Protein AF-A0A8F7CF68-F1 (afdb_monomer_lite)

Structure (mmCIF, N/CA/C/O backbone):
data_AF-A0A8F7CF68-F1
#
_entry.id   AF-A0A8F7CF68-F1
#
loop_
_atom_site.group_PDB
_atom_site.id
_atom_site.type_symbol
_atom_site.label_atom_id
_atom_site.label_alt_id
_atom_site.label_comp_id
_atom_site.label_asym_id
_atom_site.label_entity_id
_atom_site.label_seq_id
_atom_site.pdbx_PDB_ins_code
_atom_site.Cartn_x
_atom_site.Cartn_y
_atom_site.Cartn_z
_atom_site.occupancy
_atom_site.B_iso_or_equiv
_atom_site.auth_seq_id
_atom_site.auth_comp_id
_atom_site.auth_asym_id
_atom_site.auth_atom_id
_atom_site.pdbx_PDB_model_num
ATOM 1 N N . MET A 1 1 ? -4.658 30.872 -14.949 1.00 60.03 1 MET A N 1
ATOM 2 C CA . MET A 1 1 ? -5.254 29.622 -14.426 1.00 60.03 1 MET A CA 1
ATOM 3 C C . MET A 1 1 ? -5.190 28.489 -15.454 1.00 60.03 1 MET A C 1
ATOM 5 O O . MET A 1 1 ? -4.806 27.396 -15.074 1.00 60.03 1 MET A O 1
ATOM 9 N N . SER A 1 2 ? -5.418 28.751 -16.749 1.00 79.00 2 SER A N 1
ATOM 10 C CA . SER A 1 2 ? -5.252 27.768 -17.841 1.00 79.00 2 SER A CA 1
ATOM 11 C C . SER A 1 2 ? -3.840 27.176 -17.964 1.00 79.00 2 SER A C 1
ATOM 13 O O . SER A 1 2 ? -3.704 25.964 -18.048 1.00 79.00 2 SER A O 1
ATOM 15 N N . LYS A 1 3 ? -2.785 28.001 -17.869 1.00 86.38 3 LYS A N 1
ATOM 16 C CA . LYS A 1 3 ? -1.391 27.527 -17.992 1.00 86.38 3 LYS A CA 1
ATOM 17 C C . LYS A 1 3 ? -0.988 26.482 -16.946 1.00 86.38 3 LYS A C 1
ATOM 19 O O . LYS A 1 3 ? -0.226 25.579 -17.255 1.00 86.38 3 LYS A O 1
ATOM 24 N N . LEU A 1 4 ? -1.487 26.594 -15.712 1.00 87.44 4 LEU A N 1
ATOM 25 C CA . LEU A 1 4 ? -1.175 25.619 -14.658 1.00 87.44 4 LEU A CA 1
ATOM 26 C C . LEU A 1 4 ? -1.874 24.280 -14.910 1.00 87.44 4 LEU A C 1
ATOM 28 O O . LEU A 1 4 ? -1.277 23.229 -14.703 1.00 87.44 4 LEU A O 1
ATOM 32 N N . ILE A 1 5 ? -3.119 24.325 -15.388 1.00 90.19 5 ILE A N 1
ATOM 33 C CA . ILE A 1 5 ? -3.896 23.127 -15.724 1.00 90.19 5 ILE A CA 1
ATOM 34 C C . ILE A 1 5 ? -3.253 22.400 -16.907 1.00 90.19 5 ILE A C 1
ATOM 36 O O . ILE A 1 5 ? -3.092 21.184 -16.870 1.00 90.19 5 ILE A O 1
ATOM 40 N N . GLU A 1 6 ? -2.825 23.143 -17.923 1.00 90.06 6 GLU A N 1
ATOM 41 C CA . GLU A 1 6 ? -2.145 22.600 -19.099 1.00 90.06 6 GLU A CA 1
ATOM 42 C C . GLU A 1 6 ? -0.799 21.958 -18.733 1.00 90.06 6 GLU A C 1
ATOM 44 O O . GLU A 1 6 ? -0.550 20.808 -19.086 1.00 90.06 6 GLU A O 1
ATOM 49 N N . VAL A 1 7 ? 0.026 22.640 -17.929 1.00 92.06 7 VAL A N 1
ATOM 50 C CA . VAL A 1 7 ? 1.300 22.087 -17.433 1.00 92.06 7 VAL A CA 1
ATOM 51 C C . VAL A 1 7 ? 1.078 20.827 -16.592 1.00 92.06 7 VAL A C 1
ATOM 53 O O . VAL A 1 7 ? 1.797 19.841 -16.764 1.00 92.06 7 VAL A O 1
ATOM 56 N N . SER A 1 8 ? 0.069 20.819 -15.716 1.00 90.69 8 SER A N 1
ATOM 57 C CA . SER A 1 8 ? -0.249 19.646 -14.894 1.00 90.69 8 SER A CA 1
ATOM 58 C C . SER A 1 8 ? -0.741 18.471 -15.738 1.00 90.69 8 SER A C 1
ATOM 60 O O . SER A 1 8 ? -0.367 17.335 -15.463 1.00 90.69 8 SER A O 1
ATOM 62 N N . THR A 1 9 ? -1.557 18.733 -16.760 1.00 91.31 9 THR A N 1
ATOM 63 C CA . THR A 1 9 ? -2.101 17.694 -17.646 1.00 91.31 9 THR A CA 1
ATOM 64 C C . THR A 1 9 ? -1.002 17.095 -18.517 1.00 91.31 9 THR A C 1
ATOM 66 O O . THR A 1 9 ? -0.890 15.876 -18.609 1.00 91.31 9 THR A O 1
ATOM 69 N N . ASN A 1 10 ? -0.129 17.932 -19.082 1.00 91.56 10 ASN A N 1
ATOM 70 C CA . ASN A 1 10 ? 1.001 17.462 -19.882 1.00 91.56 10 ASN A CA 1
ATOM 71 C C . ASN A 1 10 ? 1.983 16.642 -19.042 1.00 91.56 10 ASN A C 1
ATOM 73 O O . ASN A 1 10 ? 2.406 15.575 -19.470 1.00 91.56 10 ASN A O 1
ATOM 77 N N . THR A 1 11 ? 2.289 17.087 -17.820 1.00 90.81 11 THR A N 1
ATOM 78 C CA . THR A 1 11 ? 3.148 16.318 -16.906 1.00 90.81 11 THR A CA 1
ATOM 79 C C . THR A 1 11 ? 2.520 14.970 -16.545 1.00 90.81 11 THR A C 1
ATOM 81 O O . THR A 1 11 ? 3.211 13.955 -16.527 1.00 90.81 11 THR A O 1
ATOM 84 N N . TYR A 1 12 ? 1.209 14.942 -16.288 1.00 90.06 12 TYR A N 1
ATOM 85 C CA . TYR A 1 12 ? 0.493 13.703 -15.990 1.00 90.06 12 TYR A CA 1
ATOM 86 C C . TYR A 1 12 ? 0.556 12.719 -17.162 1.00 90.06 12 TYR A C 1
ATOM 88 O O . TYR A 1 12 ? 0.948 11.571 -16.971 1.00 90.06 12 TYR A O 1
ATOM 96 N N . ASN A 1 13 ? 0.235 13.180 -18.372 1.00 91.06 13 ASN A N 1
ATOM 97 C CA . ASN A 1 13 ? 0.260 12.339 -19.567 1.00 91.06 13 ASN A CA 1
ATOM 98 C C . ASN A 1 13 ? 1.669 11.825 -19.873 1.00 91.06 13 ASN A C 1
ATOM 100 O O . ASN A 1 13 ? 1.841 10.650 -20.185 1.00 91.06 13 ASN A O 1
ATOM 104 N N . HIS A 1 14 ? 2.686 12.667 -19.702 1.00 91.62 14 HIS A N 1
ATOM 105 C CA . HIS A 1 14 ? 4.069 12.265 -19.920 1.00 91.62 14 HIS A CA 1
ATOM 106 C C . HIS A 1 14 ? 4.491 11.117 -18.986 1.00 91.62 14 HIS A C 1
ATOM 108 O O . HIS A 1 14 ? 5.043 10.113 -19.426 1.00 91.62 14 HIS A O 1
ATOM 114 N N . VAL A 1 15 ? 4.176 11.218 -17.692 1.00 89.88 15 VAL A N 1
ATOM 115 C CA . VAL A 1 15 ? 4.587 10.2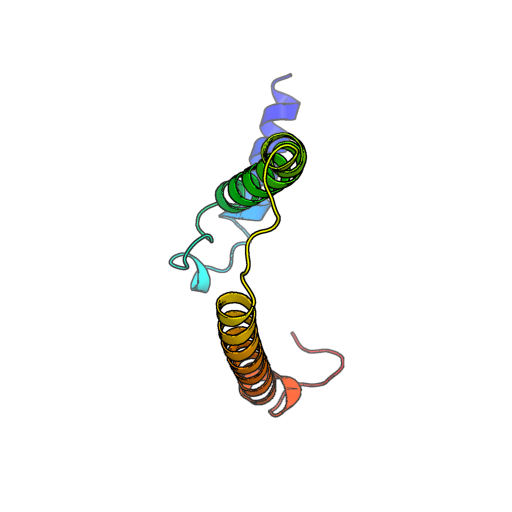10 -16.701 1.00 89.88 15 VAL A CA 1
ATOM 116 C C . VAL A 1 15 ? 3.742 8.938 -16.773 1.00 89.88 15 VAL A C 1
ATOM 118 O O . VAL A 1 15 ? 4.286 7.843 -16.671 1.00 89.88 15 VAL A O 1
ATOM 121 N N . PHE A 1 16 ? 2.424 9.066 -16.933 1.00 87.69 16 PHE A N 1
ATOM 122 C CA . PHE A 1 16 ? 1.488 7.946 -16.778 1.00 87.69 16 PHE A CA 1
ATOM 123 C C . PHE A 1 16 ? 0.936 7.384 -18.088 1.00 87.69 16 PHE A C 1
ATOM 125 O O . PHE A 1 16 ? 0.209 6.398 -18.042 1.00 87.69 16 PHE A O 1
ATOM 132 N N . HIS A 1 17 ? 1.263 7.971 -19.238 1.00 86.06 17 HIS A N 1
ATOM 133 C CA . HIS A 1 17 ? 0.858 7.437 -20.540 1.00 86.06 17 HIS A CA 1
ATOM 134 C C . HIS A 1 17 ? 2.028 7.290 -21.519 1.00 86.06 17 HIS A C 1
ATOM 136 O O . HIS A 1 17 ? 2.049 6.317 -22.264 1.00 86.06 17 HIS A O 1
ATOM 142 N N . GLU A 1 18 ? 3.014 8.195 -21.515 1.00 89.44 18 GLU A N 1
ATOM 143 C CA . GLU A 1 18 ? 4.150 8.115 -22.454 1.00 89.44 18 GLU A CA 1
ATOM 144 C C . GLU A 1 18 ? 5.312 7.249 -21.940 1.00 89.44 18 GLU A C 1
ATOM 146 O O . GLU A 1 18 ? 5.953 6.557 -22.726 1.00 89.44 18 GLU A O 1
ATOM 151 N N . LEU A 1 19 ? 5.587 7.264 -20.631 1.00 90.00 19 LEU A N 1
ATOM 152 C CA . LEU A 1 19 ? 6.697 6.525 -20.004 1.00 90.00 19 LEU A CA 1
ATOM 153 C C . LEU A 1 19 ? 6.315 5.121 -19.489 1.00 90.00 19 LEU A C 1
ATOM 155 O O . LEU A 1 19 ? 7.114 4.477 -18.807 1.00 90.00 19 LEU A O 1
ATOM 159 N N . VAL A 1 20 ? 5.101 4.646 -19.773 1.00 88.94 20 VAL A N 1
ATOM 160 C CA . VAL A 1 20 ? 4.586 3.374 -19.243 1.00 88.94 20 VAL A CA 1
ATOM 161 C C . VAL A 1 20 ? 5.182 2.167 -19.967 1.00 88.94 20 VAL A C 1
ATOM 163 O O . VAL A 1 20 ? 5.349 2.160 -21.185 1.00 88.94 20 VAL A O 1
ATOM 166 N N . ASP A 1 21 ? 5.467 1.103 -19.211 1.00 90.50 21 ASP A N 1
ATOM 167 C CA . ASP A 1 21 ? 5.805 -0.199 -19.783 1.00 90.50 21 ASP A CA 1
ATOM 168 C C . ASP A 1 21 ? 4.536 -0.952 -20.213 1.00 90.50 21 ASP A C 1
ATOM 170 O O . ASP A 1 21 ? 3.840 -1.561 -19.390 1.00 90.50 21 ASP A O 1
ATOM 174 N N . HIS A 1 22 ? 4.298 -0.979 -21.527 1.00 89.69 22 HIS A N 1
ATOM 175 C CA . HIS A 1 22 ? 3.143 -1.625 -22.159 1.00 89.69 22 HIS A CA 1
ATOM 176 C C . HIS A 1 22 ? 2.977 -3.119 -21.839 1.00 89.69 22 HIS A C 1
ATOM 178 O O . HIS A 1 22 ? 1.910 -3.700 -22.044 1.00 89.69 22 HIS A O 1
ATOM 184 N N . ARG A 1 23 ? 4.013 -3.783 -21.310 1.00 92.06 23 ARG A N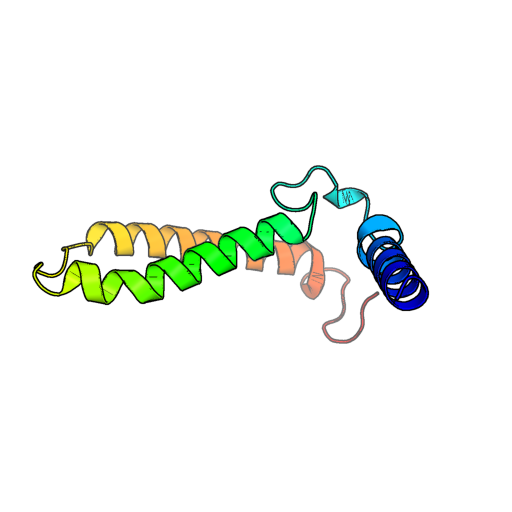 1
ATOM 185 C CA . ARG A 1 23 ? 3.922 -5.184 -20.863 1.00 92.06 23 ARG A CA 1
ATOM 186 C C . ARG A 1 23 ? 2.984 -5.364 -19.665 1.00 92.06 23 ARG A C 1
ATOM 188 O O . ARG A 1 23 ? 2.528 -6.484 -19.422 1.00 92.06 23 ARG A O 1
ATOM 195 N N . THR A 1 24 ? 2.706 -4.287 -18.931 1.00 90.44 24 THR A N 1
ATOM 196 C CA . THR A 1 24 ? 1.888 -4.298 -17.709 1.00 90.44 24 THR A CA 1
ATOM 197 C C . THR A 1 24 ? 0.480 -3.728 -17.887 1.00 90.44 24 THR A C 1
ATOM 199 O O . THR A 1 24 ? -0.305 -3.793 -16.946 1.00 90.44 24 THR A O 1
ATOM 202 N N . ASP A 1 25 ? 0.116 -3.271 -19.090 1.00 86.81 25 ASP A N 1
ATOM 203 C CA . ASP A 1 25 ? -1.147 -2.555 -19.344 1.00 86.81 25 ASP A CA 1
ATOM 204 C C . ASP A 1 25 ? -2.402 -3.369 -18.996 1.00 86.81 25 ASP A C 1
ATOM 206 O O . ASP A 1 25 ? -3.413 -2.811 -18.604 1.00 86.81 25 ASP A O 1
ATOM 210 N N . ASN A 1 26 ? -2.349 -4.701 -19.103 1.00 89.44 26 ASN A N 1
ATOM 211 C CA . ASN A 1 26 ? -3.492 -5.572 -18.798 1.00 89.44 26 ASN A CA 1
ATOM 212 C C . ASN A 1 26 ? -3.486 -6.103 -17.353 1.00 89.44 26 ASN A C 1
ATOM 214 O O . ASN A 1 26 ? -4.215 -7.046 -17.031 1.00 89.44 26 ASN A O 1
ATOM 218 N N . TRP A 1 27 ? -2.598 -5.598 -16.494 1.00 91.50 27 TRP A N 1
ATOM 219 C CA . TRP A 1 27 ? -2.484 -6.080 -15.122 1.00 91.50 27 TRP A CA 1
ATOM 220 C C . TRP A 1 27 ? -3.539 -5.445 -14.223 1.00 91.50 27 TRP A C 1
ATOM 222 O O . TRP A 1 27 ? -3.861 -4.262 -14.307 1.00 91.50 27 TRP A O 1
ATOM 232 N N . PHE A 1 28 ? -4.049 -6.245 -13.291 1.00 91.12 28 PHE A N 1
ATOM 233 C CA . PHE A 1 28 ? -5.013 -5.781 -12.304 1.00 91.12 28 PHE A CA 1
ATOM 234 C C . PHE A 1 28 ? -4.442 -4.601 -11.493 1.00 91.12 28 PHE A C 1
ATOM 236 O O . PHE A 1 28 ? -3.362 -4.717 -10.917 1.00 91.12 28 PHE A O 1
ATOM 243 N N . LEU A 1 29 ? -5.197 -3.496 -11.427 1.00 90.31 29 LEU A N 1
ATOM 244 C CA . LEU A 1 29 ? -4.852 -2.225 -10.759 1.00 90.31 29 LEU A CA 1
ATOM 245 C C . LEU A 1 29 ? -3.753 -1.374 -11.426 1.00 90.31 29 LEU A C 1
ATOM 247 O O . LEU A 1 29 ? -3.334 -0.390 -10.816 1.00 90.31 29 LEU A O 1
ATOM 251 N N . MET A 1 30 ? -3.319 -1.694 -12.651 1.00 89.12 30 MET A N 1
ATOM 252 C CA . MET A 1 30 ? -2.297 -0.909 -13.366 1.00 89.12 30 MET A CA 1
ATOM 253 C C . MET A 1 30 ? -2.851 0.092 -14.392 1.00 89.12 30 MET A C 1
ATOM 255 O O . MET A 1 30 ? -2.096 0.950 -14.833 1.00 89.12 30 MET A O 1
ATOM 259 N N . ASP A 1 31 ? -4.156 0.073 -14.697 1.00 85.25 31 ASP A N 1
ATOM 260 C CA . ASP A 1 31 ? -4.764 0.973 -15.696 1.00 85.25 31 ASP A CA 1
ATOM 261 C C . ASP A 1 31 ? -4.580 2.466 -15.380 1.00 85.25 31 ASP A C 1
ATOM 263 O O . ASP A 1 31 ? -4.294 3.272 -16.261 1.00 85.25 31 ASP A O 1
ATOM 267 N N . THR A 1 32 ? -4.798 2.868 -14.120 1.00 87.44 32 THR A N 1
ATOM 268 C CA . THR A 1 32 ? -4.627 4.264 -13.695 1.00 87.44 32 THR A CA 1
ATOM 269 C C . THR A 1 32 ? -4.075 4.359 -12.272 1.00 87.44 32 THR A C 1
ATOM 271 O O . THR A 1 32 ? -4.463 3.575 -11.397 1.00 87.44 32 THR A O 1
ATOM 274 N N . PRO A 1 33 ? -3.239 5.373 -11.974 1.00 87.88 33 PRO A N 1
ATOM 275 C CA . PRO A 1 33 ? -2.703 5.581 -10.627 1.00 87.88 33 PRO A CA 1
ATOM 276 C C . PRO A 1 33 ? -3.799 5.923 -9.603 1.00 87.88 33 PRO A C 1
ATOM 278 O O . PRO A 1 33 ? -3.641 5.678 -8.405 1.00 87.88 33 PRO A O 1
ATOM 281 N N . TRP A 1 34 ? -4.930 6.465 -10.065 1.00 91.12 34 TRP A N 1
ATOM 282 C CA . TRP A 1 34 ? -6.043 6.874 -9.212 1.00 91.12 34 TRP A CA 1
ATOM 283 C C . TRP A 1 34 ? -6.702 5.703 -8.492 1.00 91.12 34 TRP A C 1
ATOM 285 O O . TRP A 1 34 ? -7.079 5.854 -7.330 1.00 91.12 34 TRP A O 1
ATOM 295 N N . THR A 1 35 ? -6.779 4.530 -9.124 1.00 91.88 35 THR A N 1
ATOM 296 C CA . THR A 1 35 ? -7.353 3.332 -8.501 1.00 91.88 35 THR A CA 1
ATOM 297 C C . THR A 1 35 ? -6.620 2.983 -7.202 1.00 91.88 35 THR A C 1
ATOM 299 O O . THR A 1 35 ? -7.247 2.805 -6.157 1.00 91.88 35 THR A O 1
ATOM 302 N N . SER A 1 36 ? -5.287 2.984 -7.229 1.00 92.19 36 SER A N 1
ATOM 303 C CA . SER A 1 36 ? -4.450 2.720 -6.053 1.00 92.19 36 SER A CA 1
ATOM 304 C C . SER A 1 36 ? -4.611 3.794 -4.973 1.00 92.19 36 SER A C 1
ATOM 306 O O . SER A 1 36 ? -4.746 3.470 -3.792 1.00 92.19 36 SER A O 1
ATOM 308 N N . VAL A 1 37 ? -4.669 5.072 -5.366 1.00 94.75 37 VAL A N 1
ATOM 309 C CA . VAL A 1 37 ? -4.884 6.191 -4.432 1.00 94.75 37 VAL A CA 1
ATOM 310 C C . VAL A 1 37 ? -6.221 6.054 -3.702 1.00 94.75 37 VAL A C 1
ATOM 312 O O . VAL A 1 37 ? -6.272 6.222 -2.484 1.00 94.75 37 VAL A O 1
ATOM 315 N N . VAL A 1 38 ? -7.293 5.704 -4.417 1.00 96.31 38 VAL A N 1
ATOM 316 C CA . VAL A 1 38 ? -8.628 5.519 -3.829 1.00 96.31 38 VAL A CA 1
ATOM 317 C C . VAL A 1 38 ? -8.640 4.360 -2.834 1.00 96.31 38 VAL A C 1
ATOM 319 O O . VAL A 1 38 ? -9.177 4.515 -1.737 1.00 96.31 38 VAL A O 1
ATOM 322 N N . ILE A 1 39 ? -8.012 3.227 -3.166 1.00 96.69 39 ILE A N 1
ATOM 323 C CA . ILE A 1 39 ? -7.929 2.066 -2.266 1.00 96.69 39 ILE A CA 1
ATOM 324 C C . ILE A 1 39 ? -7.206 2.438 -0.965 1.00 96.69 39 ILE A C 1
ATOM 326 O O . ILE A 1 39 ? -7.697 2.139 0.126 1.00 96.69 39 ILE A O 1
ATOM 330 N N . VAL A 1 40 ? -6.070 3.135 -1.060 1.00 96.94 40 VAL A N 1
ATOM 331 C CA . VAL A 1 40 ? -5.309 3.572 0.120 1.00 96.94 40 VAL A CA 1
ATOM 332 C C . VAL A 1 40 ? -6.098 4.597 0.934 1.00 96.94 40 VAL A C 1
ATOM 334 O O . VAL A 1 40 ? -6.175 4.480 2.158 1.00 96.94 40 VAL A O 1
ATOM 337 N N . ALA A 1 41 ? -6.733 5.573 0.283 1.00 97.69 41 ALA A N 1
ATOM 338 C CA . ALA A 1 41 ? -7.563 6.566 0.961 1.00 97.69 41 ALA A CA 1
ATOM 339 C C . ALA A 1 41 ? -8.727 5.908 1.720 1.00 97.69 41 ALA A C 1
ATOM 341 O O . ALA A 1 41 ? -8.984 6.248 2.878 1.00 97.69 41 ALA A O 1
ATOM 342 N N . PHE A 1 42 ? -9.385 4.924 1.103 1.00 97.94 42 PHE A N 1
ATOM 343 C CA . PHE A 1 42 ? -10.441 4.140 1.736 1.00 97.94 42 PHE A CA 1
ATOM 344 C C . PHE A 1 42 ? -9.923 3.344 2.942 1.00 97.94 42 PHE A C 1
ATOM 346 O O . PHE A 1 42 ? -10.533 3.391 4.011 1.00 97.94 42 PHE A O 1
ATOM 353 N N . TYR A 1 43 ? -8.773 2.672 2.811 1.00 97.50 43 TYR A N 1
ATOM 354 C CA . TYR A 1 43 ? -8.135 1.955 3.918 1.00 97.50 43 TYR A CA 1
ATOM 355 C C . TYR A 1 43 ? -7.839 2.885 5.104 1.00 97.50 43 TYR A C 1
ATOM 357 O O . TYR A 1 43 ? -8.212 2.585 6.240 1.00 97.50 43 TYR A O 1
ATOM 365 N N . LEU A 1 44 ? -7.233 4.048 4.850 1.00 97.88 44 LEU A N 1
ATOM 366 C CA . LEU A 1 44 ? -6.911 5.026 5.893 1.00 97.88 44 LEU A CA 1
ATOM 367 C C . LEU A 1 44 ? -8.167 5.584 6.570 1.00 97.88 44 LEU A C 1
ATOM 369 O O . LEU A 1 44 ? -8.199 5.738 7.793 1.00 97.88 44 LEU A O 1
ATOM 373 N N . TYR A 1 45 ? -9.216 5.857 5.791 1.00 97.56 45 TYR A N 1
ATOM 374 C CA . TYR A 1 45 ? -10.509 6.265 6.328 1.00 97.56 45 TYR A CA 1
ATOM 375 C C . TYR A 1 45 ? -11.091 5.188 7.252 1.00 97.56 45 TYR A C 1
ATOM 377 O O . TYR A 1 45 ? -11.473 5.489 8.386 1.00 97.56 45 TYR A O 1
ATOM 385 N N . PHE A 1 46 ? -11.094 3.928 6.810 1.00 97.25 46 PHE A N 1
ATOM 386 C CA . PHE A 1 46 ? -11.590 2.808 7.602 1.00 97.25 46 PHE A CA 1
ATOM 387 C C . PHE A 1 46 ? -10.813 2.649 8.914 1.00 97.25 46 PHE A C 1
ATOM 389 O O . PHE A 1 46 ? -11.429 2.589 9.975 1.00 97.25 46 PHE A O 1
ATOM 396 N N . VAL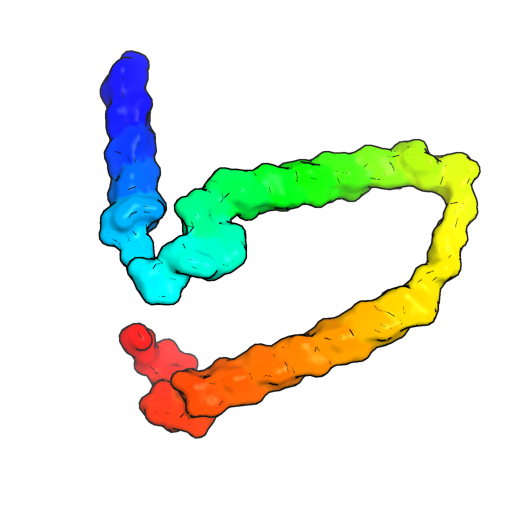 A 1 47 ? -9.477 2.668 8.875 1.00 96.69 47 VAL A N 1
ATOM 397 C CA . VAL A 1 47 ? -8.627 2.561 10.076 1.00 96.69 47 VAL A CA 1
ATOM 398 C C . VAL A 1 47 ? -8.875 3.712 11.053 1.00 96.69 47 VAL A C 1
ATOM 400 O O . VAL A 1 47 ? -8.841 3.507 12.263 1.00 96.69 47 VAL A O 1
ATOM 403 N N . LYS A 1 48 ? -9.182 4.917 10.560 1.00 96.44 48 LYS A N 1
ATOM 404 C CA . LYS A 1 48 ? -9.520 6.062 11.416 1.00 96.44 48 LYS A CA 1
ATOM 405 C C . LYS A 1 48 ? -10.886 5.911 12.093 1.00 96.44 48 LYS A C 1
ATOM 407 O O . LYS A 1 48 ? -11.049 6.318 13.243 1.00 96.44 48 LYS A O 1
ATOM 412 N N . VAL A 1 49 ? -11.874 5.353 11.396 1.00 96.81 49 VAL A N 1
ATOM 413 C CA . VAL A 1 49 ? -13.251 5.201 11.903 1.00 96.81 49 VAL A CA 1
ATOM 414 C C . VAL A 1 49 ? -13.415 3.941 12.761 1.00 96.81 49 VAL A C 1
ATOM 416 O O . VAL A 1 49 ? -14.184 3.945 13.726 1.00 96.81 49 VAL A O 1
ATOM 419 N N . ALA A 1 50 ? -12.669 2.877 12.464 1.00 94.44 50 ALA A N 1
ATOM 420 C CA . ALA A 1 50 ? -12.800 1.573 13.106 1.00 94.44 50 ALA A CA 1
ATOM 421 C C . ALA A 1 50 ? -12.679 1.606 14.646 1.00 94.44 50 ALA A C 1
ATOM 423 O O . ALA A 1 50 ? -13.544 1.017 15.294 1.00 94.44 50 ALA A O 1
ATOM 424 N N . PRO A 1 51 ? -11.733 2.334 15.281 1.00 94.38 51 PRO A N 1
ATOM 425 C CA . PRO A 1 51 ? -11.654 2.416 16.742 1.00 94.38 51 PRO A CA 1
ATOM 426 C C . PRO A 1 51 ? -12.909 3.016 17.380 1.00 94.38 51 PRO A C 1
ATOM 428 O O . PRO A 1 51 ? -13.346 2.573 18.440 1.00 94.38 51 PRO A O 1
ATOM 431 N N . ARG A 1 52 ? -13.533 4.005 16.721 1.00 95.00 52 ARG A N 1
ATOM 432 C CA . ARG 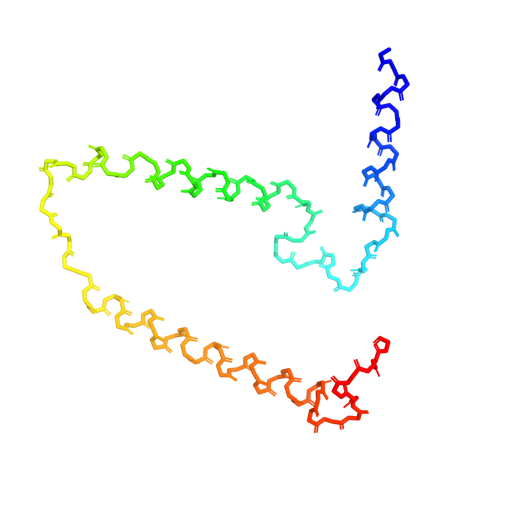A 1 52 ? -14.783 4.603 17.204 1.00 95.00 52 ARG A CA 1
ATOM 433 C C . ARG A 1 52 ? -15.939 3.610 17.120 1.00 95.00 52 ARG A C 1
ATOM 435 O O . ARG A 1 52 ? -16.766 3.584 18.023 1.00 95.00 52 ARG A O 1
ATOM 442 N N . TYR A 1 53 ? -15.971 2.798 16.067 1.00 93.06 53 TYR A N 1
ATOM 443 C CA . TYR A 1 53 ? -16.959 1.737 15.884 1.00 93.06 53 TYR A CA 1
ATOM 444 C C . TYR A 1 53 ? -16.763 0.554 16.853 1.00 93.06 53 TYR A C 1
ATOM 446 O O . TYR A 1 53 ? -17.736 -0.059 17.288 1.00 93.06 53 TYR A O 1
ATOM 454 N N . MET A 1 54 ? -15.515 0.237 17.211 1.00 94.81 54 MET A N 1
ATOM 455 C CA . MET A 1 54 ? -15.168 -0.871 18.111 1.00 94.81 54 MET A CA 1
ATOM 456 C C . MET A 1 54 ? -15.247 -0.512 19.600 1.00 94.81 54 MET A C 1
ATOM 458 O O . MET A 1 54 ? -15.132 -1.408 20.428 1.00 94.81 54 MET A O 1
ATOM 462 N N . LYS A 1 55 ? -15.466 0.762 19.957 1.00 94.81 55 LYS A N 1
ATOM 463 C CA . LYS A 1 55 ? -15.422 1.241 21.349 1.00 94.81 55 LYS A CA 1
ATOM 464 C C . LYS A 1 55 ? -16.310 0.437 22.308 1.00 94.81 55 LYS A C 1
ATOM 466 O O . LYS A 1 55 ? -15.888 0.146 23.420 1.00 94.81 55 LYS A O 1
ATOM 471 N N . ASP A 1 56 ? -17.513 0.082 21.870 1.00 95.00 56 ASP A N 1
ATOM 472 C CA . ASP A 1 56 ? -18.518 -0.601 22.694 1.00 95.00 56 ASP A CA 1
ATOM 473 C C . ASP A 1 56 ? -18.629 -2.104 22.360 1.00 95.00 56 ASP A C 1
ATOM 475 O O . ASP A 1 56 ? -19.630 -2.749 22.671 1.00 95.00 56 ASP A O 1
ATOM 479 N N . LYS A 1 57 ? -17.623 -2.674 21.678 1.00 93.62 57 LYS A N 1
ATOM 480 C CA . LYS A 1 57 ? -17.602 -4.077 21.239 1.00 93.62 57 LYS A CA 1
ATOM 481 C C . LYS A 1 57 ? -16.381 -4.806 21.813 1.00 93.62 57 LYS A C 1
ATOM 483 O O . LYS A 1 57 ? -15.290 -4.240 21.824 1.00 93.62 57 LYS A O 1
ATOM 488 N N . PRO A 1 58 ? -16.523 -6.068 22.255 1.00 91.94 58 PRO A N 1
ATOM 489 C CA . PRO A 1 58 ? -15.374 -6.877 22.644 1.00 91.94 58 PRO A CA 1
ATOM 490 C C . PRO A 1 58 ? -14.487 -7.183 21.430 1.00 91.94 58 PRO A C 1
ATOM 492 O O . PRO A 1 58 ? -14.960 -7.221 20.291 1.00 91.94 58 PRO A O 1
ATOM 495 N N . ALA A 1 59 ? -13.199 -7.427 21.679 1.00 92.00 59 ALA A N 1
ATOM 496 C CA . ALA A 1 59 ? -12.264 -7.832 20.636 1.00 92.00 59 ALA A CA 1
ATOM 497 C C . ALA A 1 59 ? -12.709 -9.152 19.983 1.00 92.00 59 ALA A C 1
ATOM 499 O O . ALA A 1 59 ? -13.102 -10.101 20.665 1.00 92.00 59 ALA A O 1
ATOM 500 N N . TYR A 1 60 ? -12.634 -9.215 18.655 1.00 92.88 60 TYR A N 1
ATOM 501 C CA . TYR A 1 60 ? -12.939 -10.432 17.909 1.00 92.88 60 TYR A CA 1
ATOM 502 C C . TYR A 1 60 ? -11.819 -11.462 18.088 1.00 92.88 60 TYR A C 1
ATOM 504 O O . TYR A 1 60 ? -10.643 -11.120 17.969 1.00 92.88 60 TYR A O 1
ATOM 512 N N . ASN A 1 61 ? -12.170 -12.732 18.314 1.00 94.25 61 ASN A N 1
ATOM 513 C CA . ASN A 1 61 ? -11.190 -13.814 18.238 1.00 94.25 61 ASN A CA 1
ATOM 514 C C . ASN A 1 61 ? -10.935 -14.149 16.760 1.00 94.25 61 ASN A C 1
ATOM 516 O O . ASN A 1 61 ? -11.786 -14.733 16.087 1.00 94.25 61 ASN A O 1
ATOM 520 N N . LEU A 1 62 ? -9.771 -13.738 16.258 1.00 95.19 62 LEU A N 1
ATOM 521 C CA . LEU A 1 62 ? -9.348 -13.931 14.869 1.00 95.19 62 LEU A CA 1
ATOM 522 C C . LEU A 1 62 ? -8.128 -14.855 14.763 1.00 95.19 62 LEU A C 1
ATOM 524 O O . LEU A 1 62 ? -7.512 -14.925 13.703 1.00 95.19 62 LEU A O 1
ATOM 528 N N . ASP A 1 63 ? -7.785 -15.588 15.825 1.00 95.44 63 ASP A N 1
ATOM 529 C CA . ASP A 1 63 ? -6.511 -16.312 15.944 1.00 95.44 63 ASP A CA 1
ATOM 530 C C . ASP A 1 63 ? -6.289 -17.287 14.780 1.00 95.44 63 ASP A C 1
ATOM 532 O O . ASP A 1 63 ? -5.231 -17.310 14.149 1.00 95.44 63 ASP A O 1
ATOM 536 N N . LYS A 1 64 ? -7.330 -18.050 14.424 1.00 96.00 64 LYS A N 1
ATOM 537 C CA . LYS A 1 64 ? -7.284 -18.995 13.298 1.00 96.00 64 LYS A CA 1
ATOM 538 C C . LYS A 1 64 ? -7.150 -18.287 11.949 1.00 96.00 64 LYS A C 1
ATOM 540 O O . LYS A 1 64 ? -6.411 -18.755 11.089 1.00 96.00 64 LYS A O 1
ATOM 545 N N . ILE A 1 65 ? -7.846 -17.164 11.768 1.00 97.19 65 ILE A N 1
ATOM 546 C CA . ILE A 1 65 ? -7.819 -16.389 10.520 1.00 97.19 65 ILE A CA 1
ATOM 547 C C . ILE A 1 65 ? -6.430 -15.778 10.325 1.00 97.19 65 ILE A C 1
ATOM 549 O O . ILE A 1 65 ? -5.856 -15.897 9.246 1.00 97.19 65 ILE A O 1
ATOM 553 N N . ILE A 1 66 ? -5.860 -15.198 11.384 1.00 97.19 66 ILE A N 1
ATOM 554 C CA . ILE A 1 66 ? -4.509 -14.629 11.379 1.00 97.19 66 ILE A CA 1
ATOM 555 C C . ILE A 1 66 ? -3.468 -15.723 11.117 1.00 97.19 66 ILE A C 1
ATOM 557 O O . ILE A 1 66 ? -2.540 -15.510 10.340 1.00 97.19 66 ILE A O 1
ATOM 561 N N . CYS A 1 67 ? -3.631 -16.912 11.704 1.00 97.69 67 CYS A N 1
ATOM 562 C CA . CYS A 1 67 ? -2.743 -18.045 11.452 1.00 97.69 67 CYS A CA 1
ATOM 563 C C . CYS A 1 67 ? -2.727 -18.449 9.965 1.00 97.69 67 CYS A C 1
ATOM 565 O O . CYS A 1 67 ? -1.655 -18.542 9.366 1.00 97.69 67 CYS A O 1
ATOM 567 N N . VAL A 1 68 ? -3.903 -18.619 9.348 1.00 98.06 68 VAL A N 1
ATOM 568 C CA . VAL A 1 68 ? -4.023 -18.952 7.915 1.00 98.06 68 VAL A CA 1
ATOM 569 C C . VAL A 1 68 ? -3.455 -17.837 7.036 1.00 98.06 68 VAL A C 1
ATOM 571 O O . VAL A 1 68 ? -2.714 -18.114 6.093 1.00 98.06 68 VAL A O 1
ATOM 574 N N . TYR A 1 69 ? -3.756 -16.580 7.367 1.00 97.62 69 TYR A N 1
ATOM 575 C CA . TYR A 1 69 ? -3.228 -15.414 6.665 1.00 97.62 69 TYR A CA 1
ATOM 576 C C . TYR A 1 69 ? -1.693 -15.387 6.688 1.00 97.62 69 TYR A C 1
ATOM 578 O O . TYR A 1 69 ? -1.063 -15.264 5.639 1.00 97.62 69 TYR A O 1
ATOM 586 N N . ASN A 1 70 ? -1.080 -15.591 7.857 1.00 97.88 70 ASN A N 1
ATOM 587 C CA . ASN A 1 70 ? 0.375 -15.608 7.996 1.00 97.88 70 ASN A CA 1
ATOM 588 C C . ASN A 1 70 ? 1.017 -16.768 7.227 1.00 97.88 70 ASN A C 1
ATOM 590 O O . ASN A 1 70 ? 2.070 -16.587 6.619 1.00 97.88 70 ASN A O 1
ATOM 594 N N . LEU A 1 71 ? 0.385 -17.945 7.205 1.00 98.12 71 LEU A N 1
ATOM 595 C CA . LEU A 1 71 ? 0.871 -19.079 6.419 1.00 98.12 71 LEU A CA 1
ATOM 596 C C . LEU A 1 71 ? 0.864 -18.765 4.915 1.00 98.12 71 LEU A C 1
ATOM 598 O O . LEU A 1 71 ? 1.859 -19.004 4.228 1.00 98.12 71 LEU A O 1
ATOM 602 N N . PHE A 1 72 ? -0.221 -18.168 4.414 1.00 98.12 72 PHE A N 1
ATOM 603 C CA . PHE A 1 72 ? -0.296 -17.710 3.028 1.00 98.12 72 PHE A CA 1
ATOM 604 C C . PHE A 1 72 ? 0.735 -16.613 2.726 1.00 98.12 72 PHE A C 1
ATOM 606 O O . PHE A 1 72 ? 1.368 -16.633 1.667 1.00 98.12 72 PHE A O 1
ATOM 613 N N . GLN A 1 73 ? 0.948 -15.684 3.662 1.00 97.94 73 GLN A N 1
ATOM 614 C CA . GLN A 1 73 ? 1.939 -14.620 3.526 1.00 97.94 73 GLN A CA 1
ATOM 615 C C . GLN A 1 73 ? 3.358 -15.190 3.432 1.00 97.94 73 GLN A C 1
ATOM 617 O O . GLN A 1 73 ? 4.090 -14.821 2.518 1.00 97.94 73 GLN A O 1
ATOM 622 N N . ILE A 1 74 ? 3.730 -16.137 4.300 1.00 98.31 74 ILE A N 1
ATOM 623 C CA . ILE A 1 74 ? 5.042 -16.803 4.255 1.00 98.31 7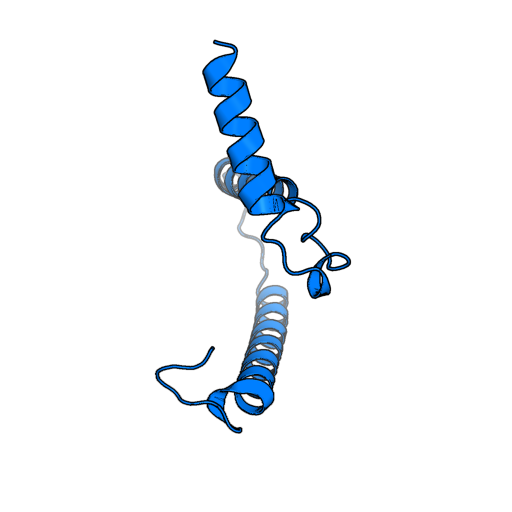4 ILE A CA 1
ATOM 624 C C . ILE A 1 74 ? 5.235 -17.523 2.915 1.00 98.31 74 ILE A C 1
ATOM 626 O O . ILE A 1 74 ? 6.276 -17.357 2.279 1.00 98.31 74 ILE A O 1
ATOM 630 N N . ALA A 1 75 ? 4.232 -18.276 2.453 1.00 98.12 75 ALA A N 1
ATOM 631 C CA . ALA A 1 75 ? 4.297 -18.969 1.167 1.00 98.12 75 ALA A CA 1
ATOM 632 C C . ALA A 1 75 ? 4.460 -17.991 -0.011 1.00 98.12 75 ALA A C 1
ATOM 634 O O . ALA A 1 75 ? 5.293 -18.209 -0.892 1.00 98.12 75 ALA A O 1
ATOM 635 N N . SER A 1 76 ? 3.712 -16.886 -0.001 1.00 97.69 76 SER A N 1
ATOM 636 C CA . SER A 1 76 ? 3.775 -15.847 -1.035 1.00 97.69 76 SER A CA 1
ATOM 637 C C . SER A 1 76 ? 5.125 -15.130 -1.043 1.00 97.69 76 SER A C 1
ATOM 639 O O . SER A 1 76 ? 5.732 -14.967 -2.100 1.00 97.69 76 SER A O 1
ATOM 641 N N . SER A 1 77 ? 5.643 -14.753 0.129 1.00 97.62 77 SER A N 1
ATOM 642 C CA . SER A 1 77 ? 6.970 -14.145 0.258 1.00 97.62 77 SER A CA 1
ATOM 643 C C . SER A 1 77 ? 8.070 -15.097 -0.205 1.00 97.62 77 SER A C 1
ATOM 645 O O . SER A 1 77 ? 8.937 -14.686 -0.973 1.00 97.62 77 SER A O 1
ATOM 647 N N . ALA A 1 78 ? 8.013 -16.375 0.181 1.00 97.69 78 ALA A N 1
ATOM 648 C CA . ALA A 1 78 ? 8.961 -17.382 -0.288 1.00 97.69 78 ALA A CA 1
ATOM 649 C C . ALA A 1 78 ? 8.916 -17.528 -1.818 1.00 97.69 78 ALA A C 1
ATOM 651 O O . ALA A 1 78 ? 9.958 -17.546 -2.471 1.00 97.69 78 ALA A O 1
ATOM 652 N N . TYR A 1 79 ? 7.718 -17.562 -2.406 1.00 96.81 79 TYR A N 1
ATOM 653 C CA . TYR A 1 79 ? 7.543 -17.620 -3.855 1.00 96.81 79 TYR A CA 1
ATOM 654 C C . TYR A 1 79 ? 8.154 -16.410 -4.573 1.00 96.81 79 TYR A C 1
ATOM 656 O O . TYR A 1 79 ? 8.886 -16.589 -5.551 1.00 96.81 79 TYR A O 1
ATOM 664 N N . ILE A 1 80 ? 7.898 -15.192 -4.081 1.00 96.06 80 ILE A N 1
ATOM 665 C CA . ILE A 1 80 ? 8.467 -13.960 -4.646 1.00 96.06 80 ILE A CA 1
ATOM 666 C C . ILE A 1 80 ? 9.992 -13.987 -4.546 1.00 96.06 80 ILE A C 1
ATOM 668 O O . ILE A 1 80 ? 10.657 -13.718 -5.541 1.00 96.06 80 ILE A O 1
ATOM 672 N N . VAL A 1 81 ? 10.553 -14.373 -3.396 1.00 94.81 81 VAL A N 1
ATOM 673 C CA . VAL A 1 81 ? 12.009 -14.460 -3.201 1.00 94.81 81 VAL A CA 1
ATOM 674 C C . VAL A 1 81 ? 12.635 -15.475 -4.156 1.00 94.81 81 VAL A C 1
ATOM 676 O O . VAL A 1 81 ? 13.622 -15.161 -4.812 1.00 94.81 81 VAL A O 1
ATOM 679 N N . ILE A 1 82 ? 12.046 -16.664 -4.311 1.00 94.44 82 ILE A N 1
ATOM 680 C CA . ILE A 1 82 ? 12.558 -17.690 -5.234 1.00 94.44 82 ILE A CA 1
ATOM 681 C C . ILE A 1 82 ? 12.500 -17.200 -6.687 1.00 94.44 82 ILE A C 1
ATOM 683 O O . ILE A 1 82 ? 13.450 -17.399 -7.445 1.00 94.44 82 ILE A O 1
ATOM 687 N N . ARG A 1 83 ? 11.400 -16.551 -7.092 1.00 93.06 83 ARG A N 1
ATOM 688 C CA . ARG A 1 83 ? 11.245 -15.964 -8.434 1.00 93.06 83 ARG A CA 1
ATOM 689 C C . ARG A 1 83 ? 12.269 -14.855 -8.668 1.00 93.06 83 ARG A C 1
ATOM 691 O O . ARG A 1 83 ? 12.972 -14.898 -9.672 1.00 93.06 83 ARG A O 1
ATOM 698 N N . ALA A 1 84 ? 12.377 -13.907 -7.743 1.00 90.69 84 ALA A N 1
ATOM 699 C CA . ALA A 1 84 ? 13.317 -12.794 -7.818 1.00 90.69 84 ALA A CA 1
ATOM 700 C C . ALA A 1 84 ? 14.768 -13.285 -7.859 1.00 90.69 84 ALA A C 1
ATOM 702 O O . ALA A 1 84 ? 15.564 -12.786 -8.645 1.00 90.69 84 ALA A O 1
ATOM 703 N N . PHE A 1 85 ? 15.101 -14.316 -7.082 1.00 90.50 85 PHE A N 1
ATOM 704 C CA . PHE A 1 85 ? 16.419 -14.933 -7.131 1.00 90.50 85 PHE A CA 1
ATOM 705 C C . PHE A 1 85 ? 16.654 -15.625 -8.479 1.00 90.50 85 PHE A C 1
ATOM 707 O O . PHE A 1 85 ? 17.644 -15.360 -9.142 1.00 90.50 85 PHE A O 1
ATOM 714 N N . ARG A 1 86 ? 15.726 -16.457 -8.958 1.00 89.25 86 ARG A N 1
ATOM 715 C CA . ARG A 1 86 ? 15.910 -17.199 -10.216 1.00 89.25 86 ARG A CA 1
ATOM 716 C C . ARG A 1 86 ? 15.977 -16.306 -11.461 1.00 89.25 86 ARG A C 1
ATOM 718 O O . ARG A 1 86 ? 16.723 -16.630 -12.382 1.00 89.25 86 ARG A O 1
ATOM 725 N N . TYR A 1 87 ? 15.167 -15.250 -11.518 1.00 86.31 87 TYR A N 1
ATOM 726 C CA . TYR A 1 87 ? 15.074 -14.358 -12.682 1.00 86.31 87 TYR A CA 1
ATOM 727 C C . TYR A 1 87 ? 15.930 -13.092 -12.558 1.00 86.31 87 TYR A C 1
ATOM 729 O O . TYR A 1 87 ? 16.169 -12.446 -13.570 1.00 86.31 87 TYR A O 1
ATOM 737 N N . GLY A 1 88 ? 16.404 -12.765 -11.356 1.00 85.50 88 GLY A N 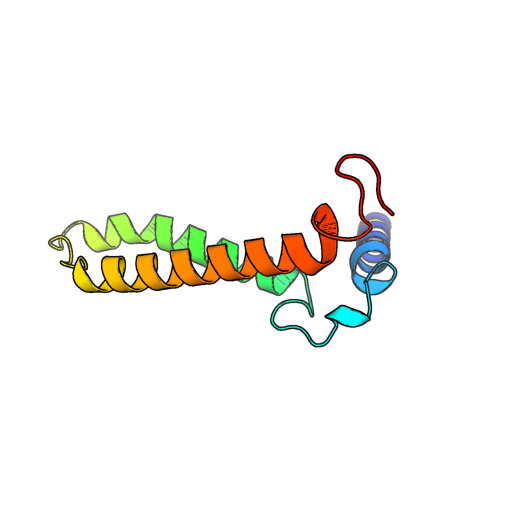1
ATOM 738 C CA . GLY A 1 88 ? 17.350 -11.687 -11.086 1.00 85.50 88 GLY A CA 1
ATOM 739 C C . GLY A 1 88 ? 18.675 -12.246 -10.566 1.00 85.50 88 GLY A C 1
ATOM 740 O O . GLY A 1 88 ? 19.389 -12.957 -11.275 1.00 85.50 88 GLY A O 1
ATOM 741 N N . TRP A 1 89 ? 18.992 -11.934 -9.310 1.00 79.81 89 TRP A N 1
ATOM 742 C CA . TRP A 1 89 ? 20.323 -12.048 -8.685 1.00 79.81 89 TRP A CA 1
ATOM 743 C C . TRP A 1 89 ? 20.944 -13.445 -8.551 1.00 79.81 89 TRP A C 1
ATOM 745 O O . TRP A 1 89 ? 22.133 -13.563 -8.279 1.00 79.81 89 TRP A O 1
ATOM 755 N N . GLY A 1 90 ? 20.166 -14.510 -8.701 1.00 74.19 90 GLY A N 1
ATOM 756 C CA . GLY A 1 90 ? 20.649 -15.895 -8.734 1.00 74.19 90 GLY A CA 1
ATOM 757 C C . GLY A 1 90 ? 20.999 -16.386 -10.142 1.00 74.19 90 GLY A C 1
ATOM 758 O O . GLY A 1 90 ? 21.355 -17.552 -10.307 1.00 74.19 90 GLY A O 1
ATOM 759 N N . GLY A 1 91 ? 20.851 -15.527 -11.154 1.00 74.94 91 GLY A N 1
ATOM 760 C CA . GLY A 1 91 ? 21.165 -15.792 -12.554 1.00 74.94 91 GLY A CA 1
ATOM 761 C C . GLY A 1 91 ? 22.351 -14.967 -13.059 1.00 74.94 91 GLY A C 1
ATOM 762 O O . GLY A 1 91 ? 23.448 -15.030 -12.518 1.00 74.94 91 GLY A O 1
ATOM 763 N N . LYS A 1 92 ? 22.137 -14.224 -14.151 1.00 75.69 92 LYS A N 1
ATOM 764 C CA . LYS A 1 92 ? 23.174 -13.437 -14.851 1.00 75.69 92 LYS A CA 1
ATOM 765 C C . LYS A 1 92 ? 23.356 -12.013 -14.308 1.00 75.69 92 LYS A C 1
ATOM 767 O O . LYS A 1 92 ? 24.206 -11.288 -14.808 1.00 75.69 92 LYS A O 1
ATOM 772 N N . TYR A 1 93 ? 22.539 -11.641 -13.333 1.00 81.38 93 TYR A N 1
ATOM 773 C CA . TYR A 1 93 ? 22.370 -10.281 -12.847 1.00 81.38 93 TYR A CA 1
ATOM 774 C C . TYR A 1 93 ? 23.330 -9.959 -11.700 1.00 81.38 93 TYR A C 1
ATOM 776 O O . TYR A 1 93 ? 23.523 -10.784 -10.803 1.00 81.38 93 TYR A O 1
ATOM 784 N N . SER A 1 94 ? 23.909 -8.757 -11.698 1.00 83.31 94 SER A N 1
ATOM 785 C CA . SER A 1 94 ? 24.781 -8.303 -10.604 1.00 83.31 94 SER A CA 1
ATOM 786 C C . SER A 1 94 ? 23.978 -7.809 -9.391 1.00 83.31 94 SER A C 1
ATOM 788 O O . SER A 1 94 ? 22.858 -7.324 -9.515 1.00 83.31 94 SER A O 1
ATOM 790 N N . LEU A 1 95 ? 24.563 -7.882 -8.189 1.00 80.75 95 LEU A N 1
ATOM 791 C CA . LEU A 1 95 ? 23.976 -7.315 -6.959 1.00 80.75 95 LEU A CA 1
ATOM 792 C C . LEU A 1 95 ? 24.068 -5.782 -6.886 1.00 80.75 95 LEU A C 1
ATOM 794 O O . LEU A 1 95 ? 23.509 -5.195 -5.964 1.00 80.75 95 LEU A O 1
ATOM 798 N N . ILE A 1 96 ? 24.789 -5.144 -7.814 1.00 82.94 96 ILE A N 1
ATOM 799 C CA . ILE A 1 96 ? 25.071 -3.703 -7.778 1.00 82.94 96 ILE A CA 1
ATOM 800 C C . ILE A 1 96 ? 24.338 -2.970 -8.903 1.00 82.94 96 ILE A C 1
ATOM 802 O O . ILE A 1 96 ? 23.302 -2.364 -8.652 1.00 82.94 96 ILE A O 1
ATOM 806 N N . CYS A 1 97 ? 24.876 -3.006 -10.126 1.00 81.44 97 CYS A N 1
ATOM 807 C CA . CYS A 1 97 ? 24.295 -2.312 -11.270 1.00 81.44 97 CYS A CA 1
ATOM 808 C C . CYS A 1 97 ? 23.824 -3.320 -12.302 1.00 81.44 97 CYS A C 1
ATOM 810 O O . CYS A 1 97 ? 24.627 -4.091 -12.829 1.00 81.44 97 CYS A O 1
ATOM 812 N N . GLU A 1 98 ? 22.542 -3.222 -12.614 1.00 81.19 98 GLU A N 1
ATOM 813 C CA . GLU A 1 98 ? 21.917 -3.842 -13.762 1.00 81.19 98 GLU A CA 1
ATOM 814 C C . GLU A 1 98 ? 20.994 -2.812 -14.438 1.00 81.19 98 GLU A C 1
ATOM 816 O O . GLU A 1 98 ? 20.399 -2.007 -13.713 1.00 81.19 98 GLU A O 1
ATOM 821 N N . PRO A 1 99 ? 20.898 -2.791 -15.782 1.00 70.19 99 PRO A N 1
ATOM 822 C CA . PRO A 1 99 ? 19.833 -2.084 -16.497 1.00 70.19 99 PRO A CA 1
ATOM 823 C C . PRO A 1 99 ? 18.408 -2.535 -16.137 1.00 70.19 99 PRO A C 1
ATOM 825 O O . PRO A 1 99 ? 18.183 -3.746 -15.902 1.00 70.19 99 PRO A O 1
#

InterPro domains:
  IPR002076 ELO family [PF01151] (28-86)
  IPR002076 ELO family [PTHR11157] (15-98)

Radius of gyration: 21.22 Å; chains: 1; bounding box: 44×49×45 Å

Sequence (99 aa):
MSKLIEVSTNTYNHVFHELVDHRTDNWFLMDTPWTSVVIVAFYLYFVKVAPRYMKDKPAYNLDKIICVYNLFQIASSAYIVIRAFRYGWGGKYSLICEP

pLDDT: mean 91.08, std 6.78, range [60.03, 98.31]

Foldseek 3Di:
DVVVVVVVVVVCCCVLPVPDDPVCCPPPPNVDPVSVVVVVVVVVVCVVCVCVVCVPPDDDDCPVVVVVVVVVVVVVVVVVVVVCCVVEVVPPHDPPDDD

Organism: Blattella germanica (NCBI:txid6973)

Secondary structure (DSSP, 8-state):
-HHHHHHHHHHHHIIIIIS--GGGTTSTT-S-HHHHHHHHHHHHHHHHHHHHHHTTSPPP--HHHHHHHHHHHHHHHHHHHHHHHHHTTTTT--SS---